Protein AF-W1Y0X6-F1 (afdb_monomer_lite)

InterPro domains:
  IPR032094 Meso-diaminopimelate D-dehydrogenase, C-terminal [PF16654] (18-77)

Foldseek 3Di:
DAEAEDEADPPDPRPPVCVVCVDPPHRPPHPYDYHHDDPVCCVPPVPWPWDKDKDKDWDAPDVPRIDIDIDIDTGRHPVVVVVLVVQLVVQQVVVCVVVVDDDDDDPVVGDPCSSDPDPDD

pLDDT: mean 91.27, std 11.94, range [45.44, 98.62]

Structure (mmCIF, N/CA/C/O backbone):
data_AF-W1Y0X6-F1
#
_entry.id   AF-W1Y0X6-F1
#
loop_
_atom_site.group_PDB
_atom_site.id
_atom_site.type_symbol
_atom_site.label_atom_id
_atom_site.label_alt_id
_atom_site.label_comp_id
_atom_site.label_asym_id
_atom_site.label_entity_id
_atom_site.label_seq_id
_atom_site.pdbx_PDB_ins_code
_atom_site.Cartn_x
_atom_site.Cartn_y
_atom_site.Cartn_z
_atom_site.occupancy
_atom_site.B_iso_or_equiv
_atom_site.auth_seq_id
_atom_site.auth_comp_id
_atom_site.auth_asym_id
_atom_site.auth_atom_id
_atom_site.pdbx_PDB_model_num
ATOM 1 N N . MET A 1 1 ? -8.807 13.318 10.749 1.00 81.50 1 MET A N 1
ATOM 2 C CA . MET A 1 1 ? -9.429 12.850 12.000 1.00 81.50 1 MET A CA 1
ATOM 3 C C . MET A 1 1 ? -8.941 11.434 12.284 1.00 81.50 1 MET A C 1
ATOM 5 O O . MET A 1 1 ? -8.969 10.621 11.368 1.00 81.50 1 MET A O 1
ATOM 9 N N . LEU A 1 2 ? -8.446 11.167 13.493 1.00 87.62 2 LEU A N 1
ATOM 10 C CA . LEU A 1 2 ? -8.085 9.835 13.991 1.00 87.62 2 LEU A CA 1
ATOM 11 C C . LEU A 1 2 ? -9.143 9.367 14.995 1.00 87.62 2 LEU A C 1
ATOM 13 O O . LEU A 1 2 ? -9.636 10.163 15.795 1.00 87.62 2 LEU A O 1
ATOM 17 N N . SER A 1 3 ? -9.463 8.078 14.981 1.00 89.69 3 SER A N 1
ATOM 18 C CA . SER A 1 3 ? -10.376 7.464 15.947 1.00 89.69 3 SER A CA 1
ATOM 19 C C . SER A 1 3 ? -9.635 6.397 16.740 1.00 89.69 3 SER A C 1
ATOM 21 O O . SER A 1 3 ? -9.068 5.475 16.160 1.00 89.69 3 SER A O 1
ATOM 23 N N . ALA A 1 4 ? -9.648 6.526 18.064 1.00 89.81 4 ALA A N 1
ATOM 24 C CA . ALA A 1 4 ? -9.111 5.543 18.993 1.00 89.81 4 ALA A CA 1
ATOM 25 C C . ALA A 1 4 ? -10.266 4.884 19.755 1.00 89.81 4 ALA A C 1
ATOM 27 O O . ALA A 1 4 ? -11.098 5.575 20.346 1.00 89.81 4 ALA A O 1
ATOM 28 N N . TYR A 1 5 ? -10.301 3.555 19.750 1.00 89.69 5 TYR A N 1
ATOM 29 C CA . TYR A 1 5 ? -11.275 2.753 20.485 1.00 89.69 5 TYR A CA 1
ATOM 30 C C . TYR A 1 5 ? -10.554 2.063 21.632 1.00 89.69 5 TYR A C 1
ATOM 32 O O . TYR A 1 5 ? -9.547 1.387 21.419 1.00 89.69 5 TYR A O 1
ATOM 40 N N . THR A 1 6 ? -11.026 2.274 22.855 1.00 86.31 6 THR A N 1
ATOM 41 C CA . THR A 1 6 ? -10.381 1.723 24.046 1.00 86.31 6 THR A CA 1
ATOM 42 C C . THR A 1 6 ? -11.409 1.240 25.055 1.00 86.31 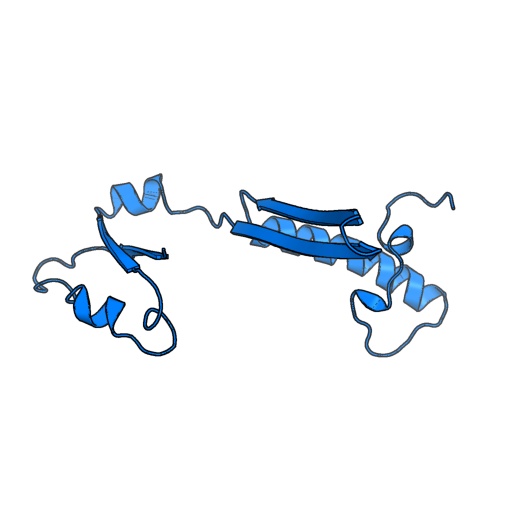6 THR A C 1
ATOM 44 O O . THR A 1 6 ? -12.573 1.639 25.037 1.00 86.31 6 THR A O 1
ATOM 47 N N . ARG A 1 7 ? -10.964 0.371 25.957 1.00 84.25 7 ARG A N 1
ATOM 48 C CA . ARG A 1 7 ? -11.774 -0.155 27.051 1.00 84.25 7 ARG A CA 1
ATOM 49 C C . ARG A 1 7 ? -11.519 0.661 28.315 1.00 84.25 7 ARG A C 1
ATOM 51 O O . ARG A 1 7 ? -10.366 0.856 28.701 1.00 84.25 7 ARG A O 1
ATOM 58 N N . CYS A 1 8 ? -12.574 1.049 29.026 1.00 68.75 8 CYS A N 1
ATOM 59 C CA . CYS A 1 8 ? -12.432 1.477 30.419 1.00 68.75 8 CYS A CA 1
ATOM 60 C C . CYS A 1 8 ? -12.114 0.251 31.284 1.00 68.75 8 CYS A C 1
ATOM 62 O O . CYS A 1 8 ? -12.902 -0.690 31.338 1.00 68.75 8 CYS A O 1
ATOM 64 N N . LYS A 1 9 ? -10.963 0.230 31.964 1.00 63.06 9 LYS A N 1
ATOM 65 C CA . LYS A 1 9 ? -10.723 -0.780 33.005 1.00 63.06 9 LYS A CA 1
ATOM 66 C C . LYS A 1 9 ? -11.621 -0.476 34.206 1.00 63.06 9 LYS A C 1
ATOM 68 O O . LYS A 1 9 ? -11.641 0.659 34.675 1.00 63.06 9 LYS A O 1
ATOM 73 N N . GLU A 1 10 ? -12.318 -1.488 34.723 1.00 56.00 10 GLU A N 1
ATOM 74 C CA . GLU A 1 10 ? -13.015 -1.385 36.008 1.00 56.00 10 GLU A CA 1
ATOM 75 C C . GLU A 1 10 ? -12.018 -0.941 37.095 1.00 56.00 10 GLU A C 1
ATOM 77 O O . GLU A 1 10 ? -10.902 -1.456 37.176 1.00 56.00 10 GLU A O 1
ATOM 82 N N . ASN A 1 11 ? -12.404 0.055 37.898 1.00 54.75 11 ASN A N 1
ATOM 83 C CA . ASN A 1 11 ? -11.607 0.684 38.964 1.00 54.75 11 ASN A CA 1
ATOM 84 C C . ASN A 1 11 ? -10.369 1.506 38.547 1.00 54.75 11 ASN A C 1
ATOM 86 O O . ASN A 1 11 ? -9.604 1.922 39.417 1.00 54.75 11 ASN A O 1
ATOM 90 N N . MET A 1 12 ? -10.193 1.830 37.263 1.00 55.31 12 MET A N 1
ATOM 91 C CA . MET A 1 12 ? -9.366 2.971 36.852 1.00 55.31 12 MET A CA 1
ATOM 92 C C . MET A 1 12 ? -10.304 4.100 36.415 1.00 55.31 12 MET A C 1
ATOM 94 O O . MET A 1 12 ? -11.063 3.884 35.468 1.00 55.31 12 MET A O 1
ATOM 98 N N . PRO A 1 13 ? -10.276 5.301 37.036 1.00 52.28 13 PRO A N 1
ATOM 99 C CA . PRO A 1 13 ? -10.855 6.467 36.376 1.00 52.28 13 PRO A CA 1
ATOM 100 C C . PRO A 1 13 ? -10.142 6.555 35.023 1.00 52.28 13 PRO A C 1
ATOM 102 O O . PRO A 1 13 ? -8.915 6.608 35.003 1.00 52.28 13 PRO A O 1
ATOM 105 N N . GLY A 1 14 ? -10.891 6.374 33.928 1.00 57.69 14 GLY A N 1
ATOM 106 C CA . GLY A 1 14 ? -10.345 5.993 32.623 1.00 57.69 14 GLY A CA 1
ATOM 107 C C . GLY A 1 14 ? -9.097 6.790 32.258 1.00 57.69 14 GLY A C 1
ATOM 108 O O . GLY A 1 14 ? -9.059 7.989 32.532 1.00 57.69 14 GLY A O 1
ATOM 109 N N . SER A 1 15 ? -8.097 6.129 31.656 1.00 57.34 15 SER A N 1
ATOM 110 C CA . SER A 1 15 ? -6.951 6.801 31.022 1.00 57.34 15 SER A CA 1
ATOM 111 C C . SER A 1 15 ? -7.478 8.052 30.339 1.00 57.34 15 SER A C 1
ATOM 113 O O . SER A 1 15 ? -8.347 7.939 29.460 1.00 57.34 15 SER A O 1
ATOM 115 N N . GLN A 1 16 ? -7.098 9.224 30.849 1.00 72.88 16 GLN A N 1
ATOM 116 C CA . GLN A 1 16 ? -7.827 10.436 30.510 1.00 72.88 16 GLN A CA 1
ATOM 117 C C . GLN A 1 16 ? -7.737 10.583 28.993 1.00 72.88 16 GLN A C 1
ATOM 119 O O . GLN A 1 16 ? -6.643 10.437 28.450 1.00 72.88 16 GLN A O 1
ATOM 124 N N . PRO A 1 17 ? -8.831 10.879 28.272 1.00 82.81 17 PRO A N 1
ATOM 125 C CA . PRO A 1 17 ? -8.759 11.134 26.834 1.00 82.81 17 PRO A CA 1
ATOM 126 C C . PRO A 1 17 ? -7.645 12.121 26.462 1.00 82.81 17 PRO A C 1
ATOM 128 O O . PRO A 1 17 ? -7.124 12.067 25.355 1.00 82.81 17 PRO A O 1
ATOM 131 N N . GLN A 1 18 ? -7.263 12.991 27.404 1.00 88.12 18 GLN A N 1
ATOM 132 C CA . GLN A 1 18 ? -6.100 13.859 27.306 1.00 88.12 18 GLN A CA 1
ATOM 133 C C . GLN A 1 18 ? -4.778 13.110 27.144 1.00 88.12 18 GLN A C 1
ATOM 135 O O . GLN A 1 18 ? -4.067 13.429 26.209 1.00 88.12 18 GLN A O 1
ATOM 140 N N . GLU A 1 19 ? -4.473 12.089 27.947 1.00 90.81 19 GLU A N 1
ATOM 141 C CA . GLU A 1 19 ? -3.225 11.317 27.819 1.00 90.81 19 GLU A CA 1
ATOM 142 C C . GLU A 1 19 ? -3.056 10.734 26.412 1.00 90.81 19 GLU A C 1
ATOM 144 O O . GLU A 1 19 ? -1.972 10.801 25.838 1.00 90.81 19 GLU A O 1
ATOM 149 N N . ILE A 1 20 ? -4.145 10.220 25.825 1.00 90.75 20 ILE A N 1
ATOM 150 C CA . ILE A 1 20 ? -4.144 9.722 24.444 1.00 90.75 20 ILE A CA 1
ATOM 151 C C . ILE A 1 20 ? -3.919 10.888 23.477 1.00 90.75 20 ILE A C 1
ATOM 153 O O . ILE A 1 20 ? -3.024 10.833 22.641 1.00 90.75 20 ILE A O 1
ATOM 157 N N . LYS A 1 21 ? -4.698 11.968 23.593 1.00 92.69 21 LYS A N 1
ATOM 158 C CA . LYS A 1 21 ? -4.633 13.110 22.665 1.00 92.69 21 LYS A CA 1
ATOM 159 C C . LYS A 1 21 ? -3.310 13.881 22.730 1.00 92.69 21 LYS A C 1
ATOM 161 O O . LYS A 1 21 ? -2.914 14.462 21.723 1.00 92.69 21 LYS A O 1
ATOM 166 N N . THR A 1 22 ? -2.636 13.893 23.877 1.00 94.75 22 THR A N 1
ATOM 167 C CA . THR A 1 22 ? -1.363 14.596 24.088 1.00 94.75 22 THR A CA 1
ATOM 168 C C . THR A 1 22 ? -0.145 13.694 23.906 1.00 94.75 22 THR A C 1
ATOM 170 O O . THR A 1 22 ? 0.973 14.147 24.137 1.00 94.75 22 THR A O 1
ATOM 173 N N . MET A 1 23 ? -0.320 12.436 23.485 1.00 95.12 23 MET A N 1
ATOM 174 C CA . MET A 1 23 ? 0.800 11.534 23.225 1.00 95.12 23 MET A CA 1
ATOM 175 C C . MET A 1 23 ? 1.581 11.992 21.983 1.00 95.12 23 MET A C 1
ATOM 177 O O . MET A 1 23 ? 1.103 11.902 20.843 1.00 95.12 23 MET A O 1
ATOM 181 N N . GLU A 1 24 ? 2.789 12.506 22.220 1.00 96.44 24 GLU A N 1
ATOM 182 C CA . GLU A 1 24 ? 3.708 12.989 21.186 1.00 96.44 24 GLU A CA 1
ATOM 183 C C . GLU A 1 24 ? 4.027 11.896 20.159 1.00 96.44 24 GLU A C 1
ATOM 185 O O . GLU A 1 24 ? 4.089 10.718 20.495 1.00 96.44 24 GLU A O 1
ATOM 190 N N . ASN A 1 25 ? 4.250 12.282 18.900 1.00 94.88 25 ASN A N 1
ATOM 191 C CA . ASN A 1 25 ? 4.512 11.399 17.748 1.00 94.88 25 ASN A CA 1
ATOM 192 C C . ASN A 1 25 ? 3.355 10.481 17.306 1.00 94.88 25 ASN A C 1
ATOM 194 O O . ASN A 1 25 ? 3.445 9.904 16.225 1.00 94.88 25 ASN A O 1
ATOM 198 N N . TYR A 1 26 ? 2.274 10.366 18.083 1.00 93.19 26 TYR A N 1
ATOM 199 C CA . TYR A 1 26 ? 1.125 9.517 17.745 1.00 93.19 26 TYR A CA 1
ATOM 200 C C . TYR A 1 26 ? -0.139 10.324 17.445 1.00 93.19 26 TYR A C 1
ATOM 202 O O . TYR A 1 26 ? -0.712 10.179 16.368 1.00 93.19 26 TYR A O 1
ATOM 210 N N . PHE A 1 27 ? -0.573 11.178 18.380 1.00 94.38 27 PHE A N 1
ATOM 211 C CA . PHE A 1 27 ? -1.867 11.873 18.283 1.00 94.38 27 PHE A CA 1
ATOM 212 C C . PHE A 1 27 ? -1.749 13.400 18.264 1.00 94.38 27 PHE A C 1
ATOM 214 O O . PHE A 1 27 ? -2.635 14.072 17.730 1.00 94.38 27 PHE A O 1
ATOM 221 N N . VAL A 1 28 ? -0.648 13.964 18.775 1.00 95.62 28 VAL A N 1
ATOM 222 C CA . VAL A 1 28 ? -0.369 15.404 18.663 1.00 95.62 28 VAL A CA 1
ATOM 223 C C . VAL A 1 28 ? -0.332 15.816 17.186 1.00 95.62 28 VAL A C 1
ATOM 225 O O . VAL A 1 28 ? 0.355 15.200 16.376 1.00 95.62 28 VAL A O 1
ATOM 228 N N . GLY A 1 29 ? -1.083 16.866 16.838 1.00 94.19 29 GLY A N 1
ATOM 229 C CA . GLY A 1 29 ? -1.231 17.355 15.460 1.00 94.19 29 GLY A CA 1
ATOM 230 C C . GLY A 1 29 ? -2.421 16.765 14.695 1.00 94.19 29 GLY A C 1
ATOM 231 O O . GLY A 1 29 ? -2.733 17.244 13.606 1.00 94.19 29 GLY A O 1
ATOM 232 N N . TYR A 1 30 ? -3.132 15.791 15.273 1.00 94.62 30 TYR A N 1
ATOM 233 C CA . TYR A 1 30 ? -4.333 15.204 14.686 1.00 94.62 30 TYR A CA 1
ATOM 234 C C . TYR A 1 30 ? -5.581 15.533 15.504 1.00 94.62 30 TYR A C 1
ATOM 236 O O . TYR A 1 30 ? -5.610 15.412 16.729 1.00 94.62 30 TYR A O 1
ATOM 244 N N . GLU A 1 31 ? -6.672 15.854 14.811 1.00 95.44 31 GLU A N 1
ATOM 245 C CA . GLU A 1 31 ? -8.000 15.829 1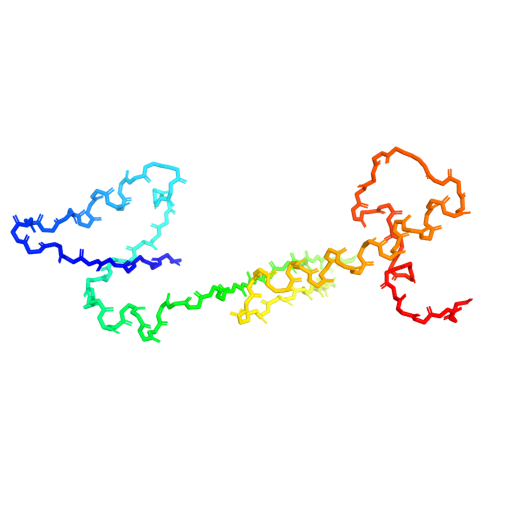5.418 1.00 95.44 31 GLU A CA 1
ATOM 246 C C . GLU A 1 31 ? -8.346 14.383 15.801 1.00 95.44 31 GLU A C 1
ATOM 248 O O . GLU A 1 31 ? -8.581 13.550 14.923 1.00 95.44 31 GLU A O 1
ATOM 253 N N . THR A 1 32 ? -8.340 14.084 17.102 1.00 94.06 32 THR A N 1
ATOM 254 C CA . THR A 1 32 ? -8.486 12.721 17.630 1.00 94.06 32 THR A CA 1
ATOM 255 C C . THR A 1 32 ? -9.768 12.570 18.450 1.00 94.06 32 THR A C 1
ATOM 257 O O . THR A 1 32 ? -10.014 13.320 19.405 1.00 94.06 32 THR A O 1
ATOM 260 N N . VAL A 1 33 ? -10.565 11.558 18.106 1.00 94.06 33 VAL A N 1
ATOM 261 C CA . VAL A 1 33 ? -11.766 11.119 18.829 1.00 94.06 33 VAL A CA 1
ATOM 262 C C . VAL A 1 33 ? -11.425 9.862 19.626 1.00 94.06 33 VAL A C 1
ATOM 264 O O . VAL A 1 33 ? -10.849 8.925 19.080 1.00 94.06 33 VAL A O 1
ATOM 267 N N . VAL A 1 34 ? -11.778 9.839 20.913 1.00 92.50 34 VAL A N 1
ATOM 268 C CA . VAL A 1 34 ? -11.581 8.678 21.794 1.00 92.50 34 VAL A CA 1
ATOM 269 C C . VAL A 1 34 ? -12.950 8.122 22.159 1.00 92.50 34 VAL A C 1
ATOM 271 O O . VAL A 1 34 ? -13.755 8.837 22.753 1.00 92.50 34 VAL A O 1
ATOM 274 N N . ASN A 1 35 ? -13.195 6.862 21.809 1.00 91.25 35 ASN A N 1
ATOM 275 C CA . ASN A 1 35 ? -14.435 6.149 22.090 1.00 91.25 35 ASN A CA 1
ATOM 276 C C . ASN A 1 35 ? -14.165 5.060 23.131 1.00 91.25 35 ASN A C 1
ATOM 278 O O . ASN A 1 35 ? -13.276 4.225 22.945 1.00 91.25 35 ASN A O 1
ATOM 282 N N . PHE A 1 36 ? -14.940 5.067 24.213 1.00 90.88 36 PHE A N 1
ATOM 283 C CA . PHE A 1 36 ? -14.913 4.003 25.209 1.00 90.88 36 PHE A CA 1
ATOM 284 C C . PHE A 1 36 ? -15.998 2.986 24.883 1.00 90.88 36 PHE A C 1
ATOM 286 O O . PHE A 1 36 ? -17.176 3.337 24.878 1.00 90.88 36 PHE A O 1
ATOM 293 N N . ILE A 1 37 ? -15.591 1.750 24.607 1.00 90.50 37 ILE A N 1
ATOM 294 C CA . ILE A 1 37 ? -16.488 0.676 24.168 1.00 90.50 37 ILE A CA 1
ATOM 295 C C . ILE A 1 37 ? -16.320 -0.581 25.025 1.00 90.50 37 ILE A C 1
ATOM 297 O O . ILE A 1 37 ? -15.342 -0.731 25.768 1.00 90.50 37 ILE A O 1
ATOM 301 N N . SER A 1 38 ? -17.305 -1.475 24.937 1.00 91.00 38 SER A N 1
ATOM 302 C CA . SER A 1 38 ? -17.262 -2.785 25.596 1.00 91.00 38 SER A CA 1
ATOM 303 C C . SER A 1 38 ? -16.251 -3.725 24.928 1.00 91.00 38 SER A C 1
ATOM 305 O O . SER A 1 38 ? -15.839 -3.511 23.785 1.00 91.00 38 SER A O 1
ATOM 307 N N . GLN A 1 39 ? -15.852 -4.786 25.635 1.00 89.81 39 GLN A N 1
ATOM 308 C CA . GLN A 1 39 ? -14.991 -5.817 25.051 1.00 89.81 39 GLN A CA 1
ATOM 309 C C . GLN A 1 39 ? -15.730 -6.560 23.931 1.00 89.81 39 GLN A C 1
ATOM 311 O O . GLN A 1 39 ? -15.152 -6.813 22.879 1.00 89.81 39 GLN A O 1
ATOM 316 N N . GLU A 1 40 ? -17.017 -6.838 24.133 1.00 93.88 40 GLU A N 1
ATOM 317 C CA . GLU A 1 40 ? -17.889 -7.514 23.176 1.00 93.88 40 GLU A CA 1
ATOM 318 C C . GLU A 1 40 ? -18.016 -6.723 21.866 1.00 93.88 40 GLU A C 1
ATOM 320 O O . GLU A 1 40 ? -17.986 -7.308 20.785 1.00 93.88 40 GLU A O 1
ATOM 325 N N . GLU A 1 41 ? -18.126 -5.394 21.948 1.00 94.12 41 GLU A N 1
ATOM 326 C CA . GLU A 1 41 ? -18.168 -4.503 20.782 1.00 94.12 41 GLU A CA 1
ATOM 327 C C . GLU A 1 41 ? -16.819 -4.436 20.061 1.00 94.12 41 GLU A C 1
ATOM 329 O O . GLU A 1 41 ? -16.771 -4.610 18.843 1.00 94.12 41 GLU A O 1
ATOM 334 N N . LEU A 1 42 ? -15.715 -4.278 20.803 1.00 92.31 42 LEU A N 1
ATOM 335 C CA . LEU A 1 42 ? -14.363 -4.319 20.235 1.00 92.31 42 LEU A CA 1
ATOM 336 C C . LEU A 1 42 ? -14.132 -5.632 19.467 1.00 92.31 42 LEU A C 1
ATOM 338 O O . LEU A 1 42 ? -13.612 -5.635 18.351 1.00 92.31 42 LEU A O 1
ATOM 342 N N . ASP A 1 43 ? -14.581 -6.744 20.046 1.00 93.06 43 ASP A N 1
ATOM 343 C CA . ASP A 1 43 ? -14.437 -8.081 19.488 1.00 93.06 43 ASP A CA 1
ATOM 344 C C . ASP A 1 43 ? -15.348 -8.373 18.293 1.00 93.06 43 ASP A C 1
ATOM 346 O O . ASP A 1 43 ? -15.034 -9.259 17.493 1.00 93.06 43 ASP A O 1
ATOM 350 N N . ARG A 1 44 ? -16.489 -7.697 18.183 1.00 95.25 44 ARG A N 1
ATOM 351 C CA . ARG A 1 44 ? -17.419 -7.871 17.065 1.00 95.25 44 ARG A CA 1
ATOM 352 C C . ARG A 1 44 ? -17.040 -6.979 15.885 1.00 95.25 44 ARG A C 1
ATOM 354 O O . ARG A 1 44 ? -17.019 -7.461 14.756 1.00 95.25 44 ARG A O 1
ATOM 361 N N . ASP A 1 45 ? -16.700 -5.719 16.158 1.00 94.81 45 ASP A N 1
ATOM 362 C CA . ASP A 1 45 ? -16.670 -4.665 15.137 1.00 94.81 45 ASP A CA 1
ATOM 363 C C . ASP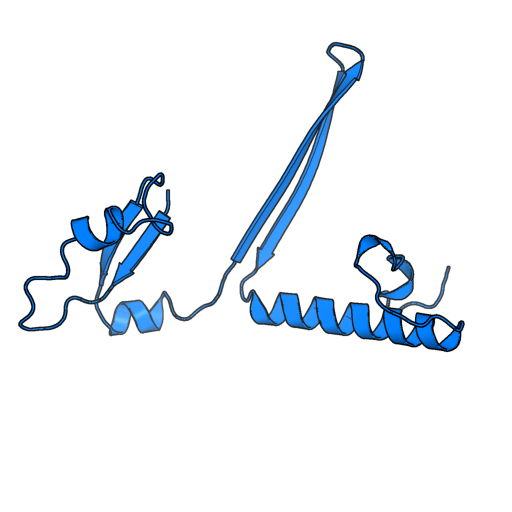 A 1 45 ? -15.244 -4.202 14.776 1.00 94.81 45 ASP A C 1
ATOM 365 O O . ASP A 1 45 ? -15.032 -3.641 13.702 1.00 94.81 45 ASP A O 1
ATOM 369 N N . HIS A 1 46 ? -14.243 -4.466 15.629 1.00 92.94 46 HIS A N 1
ATOM 370 C CA . HIS A 1 46 ? -12.886 -3.912 15.490 1.00 92.94 46 HIS A CA 1
ATOM 371 C C . HIS A 1 46 ? -11.761 -4.964 15.436 1.00 92.94 46 HIS A C 1
ATOM 373 O O . HIS A 1 46 ? -10.590 -4.626 15.599 1.00 92.94 46 HIS A O 1
ATOM 379 N N . LYS A 1 47 ? -12.085 -6.240 15.176 1.00 90.75 47 LYS A N 1
ATOM 380 C CA . LYS A 1 47 ? -11.081 -7.315 15.004 1.00 90.75 47 LYS A CA 1
ATOM 381 C C . LYS A 1 47 ? -10.360 -7.308 13.659 1.00 90.75 47 LYS A C 1
ATOM 383 O O . LYS A 1 47 ? -9.295 -7.910 13.537 1.00 90.75 47 LYS A O 1
ATOM 388 N N . GLY A 1 48 ? -10.968 -6.710 12.638 1.00 91.25 48 GLY A N 1
ATOM 389 C CA . GLY A 1 48 ? -10.372 -6.647 11.309 1.00 91.25 48 GLY A CA 1
ATOM 390 C C . GLY A 1 48 ? -9.106 -5.792 11.295 1.00 91.25 48 GLY A C 1
ATOM 391 O O . GLY A 1 48 ? -8.916 -4.922 12.142 1.00 91.25 48 GLY A O 1
ATOM 392 N N . ILE A 1 49 ? -8.274 -5.988 10.271 1.00 94.81 49 ILE A N 1
ATOM 393 C CA . ILE A 1 49 ? -7.145 -5.096 9.968 1.00 94.81 49 ILE A CA 1
ATOM 394 C C . ILE A 1 49 ? -7.388 -4.452 8.592 1.00 94.81 49 ILE A C 1
ATOM 396 O O . ILE A 1 49 ? -6.588 -4.654 7.667 1.00 94.81 49 ILE A O 1
ATOM 400 N N . PRO A 1 50 ? -8.510 -3.720 8.416 1.00 95.56 50 PRO A N 1
ATOM 401 C CA . PRO A 1 50 ? -8.757 -3.005 7.182 1.00 95.56 50 PRO A CA 1
ATOM 402 C C . PRO A 1 50 ? -7.765 -1.853 7.056 1.00 95.56 50 PRO A C 1
ATOM 404 O O . PRO A 1 50 ? -7.340 -1.245 8.041 1.00 95.56 50 PRO A O 1
ATOM 407 N N . HIS A 1 51 ? -7.393 -1.537 5.825 1.00 96.81 51 HIS A N 1
ATOM 408 C CA . HIS A 1 51 ? -6.559 -0.379 5.538 1.00 96.81 51 HIS A CA 1
ATOM 409 C C . HIS A 1 51 ? -6.860 0.123 4.132 1.00 96.81 51 HIS A C 1
ATOM 411 O O . HIS A 1 51 ? -7.508 -0.527 3.314 1.00 96.81 51 HIS A O 1
ATOM 417 N N . GLY A 1 52 ? -6.373 1.308 3.826 1.00 96.31 52 GLY A N 1
ATOM 418 C CA . GLY A 1 52 ? -6.434 1.840 2.484 1.00 96.31 52 GLY A CA 1
ATOM 419 C C . GLY A 1 52 ? -5.638 3.115 2.381 1.00 96.31 52 GLY A C 1
ATOM 420 O O . GLY A 1 52 ? -4.786 3.407 3.223 1.00 96.31 52 GLY A O 1
ATOM 421 N N . GLY A 1 53 ? -5.931 3.870 1.341 1.00 97.31 53 GLY A N 1
ATOM 422 C CA . GLY A 1 53 ? -5.328 5.169 1.122 1.00 97.31 53 GLY A CA 1
ATOM 423 C C . GLY A 1 53 ? -5.371 5.552 -0.342 1.00 97.31 53 GLY A C 1
ATOM 424 O O . GLY A 1 53 ? -5.807 4.776 -1.196 1.00 97.31 53 GLY A O 1
ATOM 425 N N . PHE A 1 54 ? -4.895 6.762 -0.605 1.00 98.00 54 PHE A N 1
ATOM 426 C CA . PHE A 1 54 ? -4.830 7.331 -1.937 1.00 98.00 54 PHE A CA 1
ATOM 427 C C . PHE A 1 54 ? -3.431 7.878 -2.192 1.00 98.00 54 PHE A C 1
ATOM 429 O O . PHE A 1 54 ? -2.844 8.533 -1.330 1.00 98.00 54 PHE A O 1
ATOM 436 N N . VAL A 1 55 ? -2.924 7.651 -3.398 1.00 97.94 55 VAL A N 1
ATOM 437 C CA . VAL A 1 55 ? -1.805 8.406 -3.960 1.00 97.94 55 VAL A CA 1
ATOM 438 C C . VAL A 1 55 ? -2.388 9.301 -5.041 1.00 97.94 55 VAL A C 1
ATOM 440 O O . VAL A 1 55 ? -2.914 8.814 -6.040 1.00 97.94 55 VAL A O 1
ATOM 443 N N . LEU A 1 56 ? -2.312 10.611 -4.818 1.00 98.00 56 LEU A N 1
ATOM 444 C CA . LEU A 1 56 ? -2.886 11.624 -5.694 1.00 98.00 56 LEU A CA 1
ATOM 445 C C . LEU A 1 56 ? -1.783 12.488 -6.290 1.00 98.00 56 LEU A C 1
ATOM 447 O O . LEU A 1 56 ? -0.979 13.088 -5.573 1.00 98.00 56 LEU A O 1
ATOM 451 N N . ARG A 1 57 ? -1.781 12.601 -7.616 1.00 97.75 57 ARG A N 1
ATOM 452 C CA . ARG A 1 57 ? -0.950 13.552 -8.350 1.00 97.75 57 ARG A CA 1
ATOM 453 C C . ARG A 1 57 ? -1.850 14.442 -9.191 1.00 97.75 57 ARG A C 1
ATOM 455 O O . ARG A 1 57 ? -2.423 13.985 -10.168 1.00 97.75 57 ARG A O 1
ATOM 462 N N . SER A 1 58 ? -1.920 15.721 -8.840 1.00 97.81 58 SER A N 1
ATOM 463 C CA . SER A 1 58 ? -2.541 16.759 -9.666 1.00 97.81 58 SER A CA 1
ATOM 464 C C . SER A 1 58 ? -1.454 17.638 -10.276 1.00 97.81 58 SER A C 1
ATOM 466 O O . SER A 1 58 ? -0.480 17.977 -9.600 1.00 97.81 58 SER A O 1
ATOM 468 N N . GLY A 1 59 ? -1.605 18.019 -11.540 1.00 97.69 59 GLY A N 1
ATOM 469 C CA . GLY A 1 59 ? -0.651 18.883 -12.230 1.00 97.69 59 GLY A CA 1
ATOM 470 C C . GLY A 1 59 ? -1.240 19.537 -13.471 1.00 97.69 59 GLY A C 1
ATOM 471 O O . GLY A 1 59 ? -2.376 19.267 -13.847 1.00 97.69 59 GLY A O 1
ATOM 472 N N . GLU A 1 60 ? -0.459 20.401 -14.109 1.00 98.38 60 GLU A N 1
ATOM 473 C CA . GLU A 1 60 ? -0.825 21.051 -15.366 1.00 98.38 60 GLU A CA 1
ATOM 474 C C . GLU A 1 60 ? 0.252 20.774 -16.422 1.00 98.38 60 GLU A C 1
ATOM 476 O O . GLU A 1 60 ? 1.441 20.848 -16.113 1.00 98.38 60 GLU A O 1
ATOM 481 N N . SER A 1 61 ? -0.145 20.442 -17.657 1.00 97.25 61 SER A N 1
ATOM 482 C CA . SER A 1 61 ? 0.808 20.289 -18.778 1.00 97.25 61 SER A CA 1
ATOM 483 C C . SER A 1 61 ? 1.153 21.635 -19.418 1.00 97.25 61 SER A C 1
ATOM 485 O O . SER A 1 61 ? 2.277 21.874 -19.843 1.00 97.25 61 SER A O 1
ATOM 487 N N . THR A 1 62 ? 0.160 22.517 -19.472 1.00 97.75 62 THR A N 1
ATOM 488 C CA . THR A 1 62 ? 0.230 23.927 -19.867 1.00 97.75 62 THR A CA 1
ATOM 489 C C . THR A 1 62 ? -0.713 24.699 -18.951 1.00 97.75 62 THR A C 1
ATOM 491 O O . THR A 1 62 ? -1.636 24.102 -18.401 1.00 97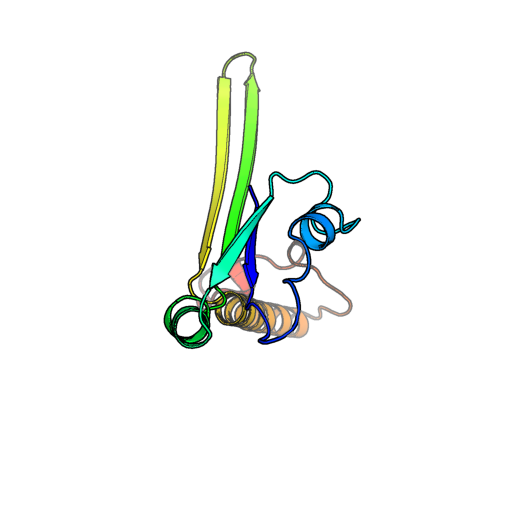.75 62 THR A O 1
ATOM 494 N N . LYS A 1 63 ? -0.523 26.014 -18.793 1.00 96.69 63 LYS A N 1
ATOM 495 C CA . LYS A 1 63 ? -1.337 26.839 -17.883 1.00 96.69 63 LYS A CA 1
ATOM 496 C C . LYS A 1 63 ? -2.840 26.633 -18.126 1.00 96.69 63 LYS A C 1
ATOM 498 O O . LYS A 1 63 ? -3.329 26.914 -19.217 1.00 96.69 63 LYS A O 1
ATOM 503 N N . GLY A 1 64 ? -3.553 26.167 -17.104 1.00 96.88 64 GLY A N 1
ATOM 504 C CA . GLY A 1 64 ? -4.991 25.883 -17.146 1.00 96.88 64 GLY A CA 1
ATOM 505 C C . GLY A 1 64 ? -5.376 24.481 -17.642 1.00 96.88 64 GLY A C 1
ATOM 506 O O . GLY A 1 64 ? -6.523 24.080 -17.459 1.00 96.88 64 GLY A O 1
ATOM 507 N N . THR A 1 65 ? -4.446 23.703 -18.204 1.00 97.69 65 THR A N 1
ATOM 508 C CA . THR A 1 65 ? -4.696 22.329 -18.674 1.00 97.69 65 THR A CA 1
ATOM 509 C C . THR A 1 65 ? -4.346 21.334 -17.576 1.00 97.69 65 THR A C 1
ATOM 511 O O . THR A 1 65 ? -3.205 20.877 -17.479 1.00 97.69 65 THR A O 1
ATOM 514 N N . ARG A 1 66 ? -5.331 21.031 -16.729 1.00 97.81 66 ARG A N 1
ATOM 515 C CA . ARG A 1 66 ? -5.176 20.197 -15.531 1.00 97.81 66 ARG A CA 1
ATOM 516 C C . ARG A 1 66 ? -5.290 18.707 -15.823 1.00 97.81 66 ARG A C 1
ATOM 518 O O . ARG A 1 66 ? -6.143 18.283 -16.594 1.00 97.81 66 ARG A O 1
ATOM 525 N N . HIS A 1 67 ? -4.483 17.930 -15.110 1.00 98.12 67 HIS A N 1
ATOM 526 C CA . HIS A 1 67 ? -4.444 16.472 -15.133 1.00 98.12 67 HIS A CA 1
ATOM 527 C C . HIS A 1 67 ? -4.411 15.944 -13.705 1.00 98.12 67 HIS A C 1
ATOM 529 O O . HIS A 1 67 ? -3.757 16.531 -12.838 1.00 98.12 67 HIS A O 1
ATOM 535 N N . VAL A 1 68 ? -5.077 14.817 -13.473 1.00 98.06 68 VAL A N 1
ATOM 536 C CA . VAL A 1 68 ? -5.076 14.121 -12.185 1.00 98.06 68 VAL A CA 1
ATOM 537 C C . VAL A 1 68 ? -4.783 12.646 -12.418 1.00 98.06 68 VAL A C 1
ATOM 539 O O . VAL A 1 68 ? -5.332 12.037 -13.332 1.00 98.06 68 VAL A O 1
ATOM 542 N N . ILE A 1 69 ? -3.918 12.083 -11.581 1.00 98.31 69 ILE A N 1
ATOM 543 C CA . ILE A 1 69 ? -3.676 10.648 -11.463 1.00 98.31 69 ILE A CA 1
ATOM 544 C C . ILE A 1 69 ? -4.016 10.258 -10.028 1.00 98.31 69 ILE A C 1
ATOM 546 O O . ILE A 1 69 ? -3.503 10.860 -9.081 1.00 98.31 69 ILE A O 1
ATOM 550 N N . GLU A 1 70 ? -4.865 9.249 -9.881 1.00 98.44 70 GLU A N 1
ATOM 551 C CA . GLU A 1 70 ? -5.292 8.708 -8.597 1.00 98.44 70 GLU A CA 1
ATOM 552 C C . GLU A 1 70 ? -5.050 7.199 -8.560 1.00 98.44 70 GLU A C 1
ATOM 554 O O . GLU A 1 70 ? -5.476 6.469 -9.455 1.00 98.44 70 GLU A O 1
ATOM 559 N N . TYR A 1 71 ? -4.395 6.738 -7.497 1.00 98.12 71 TYR A N 1
ATOM 560 C CA . TYR A 1 71 ? -4.318 5.326 -7.138 1.00 98.12 71 TYR A CA 1
ATOM 561 C C . TYR A 1 71 ? -4.954 5.135 -5.770 1.00 98.12 71 TYR A C 1
ATOM 563 O O . TYR A 1 71 ? -4.550 5.796 -4.815 1.00 98.12 71 TYR A O 1
ATOM 571 N N . SER A 1 72 ? -5.916 4.222 -5.663 1.00 98.00 72 SER A N 1
ATOM 572 C CA . SER A 1 72 ? -6.622 3.939 -4.412 1.00 98.00 72 SER A CA 1
ATOM 573 C C . SER A 1 72 ? -6.460 2.484 -3.989 1.00 98.00 72 SER A C 1
ATOM 575 O O . SER A 1 72 ? -6.555 1.590 -4.832 1.00 98.00 72 SER A O 1
ATOM 577 N N . LEU A 1 73 ? -6.330 2.247 -2.684 1.00 98.19 73 LEU A N 1
ATOM 578 C CA . LEU A 1 73 ? -6.486 0.926 -2.074 1.00 98.19 73 LEU A CA 1
ATOM 579 C C . LEU A 1 73 ? -7.654 0.945 -1.086 1.00 98.19 73 LEU A C 1
ATOM 581 O O . LEU A 1 73 ? -7.769 1.862 -0.271 1.00 98.19 73 LEU A O 1
ATOM 585 N N . LYS A 1 74 ? -8.497 -0.087 -1.159 1.00 97.62 74 LYS A N 1
ATOM 586 C CA . LYS A 1 74 ? -9.577 -0.380 -0.210 1.00 97.62 74 LYS A CA 1
ATOM 587 C C . LYS A 1 74 ? -9.437 -1.845 0.179 1.00 97.62 74 LYS A C 1
ATOM 589 O O . LYS A 1 74 ? -9.713 -2.713 -0.645 1.00 97.62 74 LYS A O 1
ATOM 594 N N . LEU A 1 75 ? -8.898 -2.098 1.365 1.00 97.31 75 LEU A N 1
ATOM 595 C CA . LEU A 1 75 ? -8.471 -3.425 1.792 1.00 97.31 75 LEU A CA 1
ATOM 596 C C . LEU A 1 75 ? -9.270 -3.847 3.017 1.00 97.31 75 LEU A C 1
ATOM 598 O O . LEU A 1 75 ? -9.243 -3.152 4.032 1.00 97.31 75 LEU A O 1
ATOM 602 N N . ASP A 1 76 ? -9.888 -5.021 2.943 1.00 96.69 76 ASP A N 1
ATOM 603 C CA . ASP A 1 76 ? -10.501 -5.661 4.111 1.00 96.69 76 ASP A CA 1
ATOM 604 C C . ASP A 1 76 ? -9.427 -6.246 5.048 1.00 96.69 76 ASP A C 1
ATOM 606 O O . ASP A 1 76 ? -9.581 -6.235 6.268 1.00 96.69 76 ASP A O 1
ATOM 610 N N . SER A 1 77 ? -8.298 -6.699 4.483 1.00 97.06 77 SER A N 1
ATOM 611 C CA . SER A 1 77 ? -7.144 -7.230 5.217 1.00 97.06 77 SER A CA 1
ATOM 612 C C . SER A 1 77 ? -5.828 -6.701 4.641 1.00 97.06 77 SER A C 1
ATOM 614 O O . SER A 1 77 ? -5.360 -7.123 3.578 1.00 97.06 77 SER A O 1
ATOM 616 N N . ASN A 1 78 ? -5.199 -5.767 5.357 1.00 97.81 78 ASN A N 1
ATOM 617 C CA . ASN A 1 78 ? -3.886 -5.226 4.995 1.00 97.81 78 ASN A CA 1
ATOM 618 C C . ASN A 1 78 ? -2.772 -6.296 4.953 1.00 97.81 78 ASN A C 1
ATOM 620 O O . ASN A 1 78 ? -1.987 -6.300 3.996 1.00 97.81 78 ASN A O 1
ATOM 624 N N . PRO A 1 79 ? -2.693 -7.239 5.918 1.00 97.94 79 PRO A N 1
ATOM 625 C CA . PRO A 1 79 ? -1.687 -8.297 5.872 1.00 97.94 79 PRO A CA 1
ATOM 626 C C . PRO A 1 79 ? -1.844 -9.226 4.662 1.00 97.94 79 PRO A C 1
ATOM 628 O O . PRO A 1 79 ? -0.844 -9.573 4.037 1.00 97.94 79 PRO A O 1
ATOM 631 N N . GLU A 1 80 ? -3.072 -9.595 4.287 1.00 98.31 80 GLU A N 1
ATOM 632 C CA . GLU A 1 80 ? -3.313 -10.479 3.135 1.00 98.31 80 GLU A CA 1
ATOM 633 C C . GLU A 1 80 ? -2.964 -9.807 1.807 1.00 98.31 80 GLU A C 1
ATOM 635 O O . GLU A 1 80 ? -2.326 -10.419 0.943 1.00 98.31 80 GLU A O 1
ATOM 640 N N . PHE A 1 81 ? -3.325 -8.530 1.650 1.00 98.50 81 PHE A N 1
ATOM 641 C CA . PHE A 1 81 ? -2.946 -7.762 0.467 1.00 98.50 81 PHE A CA 1
ATOM 642 C C . PHE A 1 81 ? -1.422 -7.626 0.355 1.00 98.50 81 PHE A C 1
ATOM 644 O O . PHE A 1 81 ? -0.846 -7.875 -0.707 1.00 98.50 81 PHE A O 1
ATOM 651 N N . THR A 1 82 ? -0.755 -7.310 1.467 1.00 98.38 82 THR A N 1
ATOM 652 C CA . THR A 1 82 ? 0.711 -7.223 1.523 1.00 98.38 82 THR A CA 1
ATOM 653 C C . THR A 1 82 ? 1.353 -8.568 1.179 1.00 98.38 82 THR A C 1
ATOM 655 O O . THR A 1 82 ? 2.257 -8.624 0.346 1.00 98.38 82 THR A O 1
ATOM 658 N N . GLY A 1 83 ? 0.850 -9.670 1.744 1.00 98.44 83 GLY A N 1
ATOM 659 C CA . GLY A 1 83 ? 1.301 -11.024 1.414 1.00 98.44 83 GLY A CA 1
ATOM 660 C C . GLY A 1 83 ? 1.135 -11.358 -0.071 1.00 98.44 83 GLY A C 1
ATOM 661 O O . GLY A 1 83 ? 2.049 -11.901 -0.693 1.00 98.44 83 GLY A O 1
ATOM 662 N N . SER A 1 84 ? 0.014 -10.957 -0.672 1.00 98.12 84 SER A N 1
ATOM 663 C CA . SER A 1 84 ? -0.247 -11.146 -2.104 1.00 98.12 84 SER A CA 1
ATOM 664 C C . SER A 1 84 ? 0.759 -10.393 -2.979 1.00 98.12 84 SER A C 1
ATOM 666 O O . SER A 1 84 ? 1.287 -10.955 -3.944 1.00 98.12 84 SER A O 1
ATOM 668 N N . ALA A 1 85 ? 1.087 -9.148 -2.617 1.00 98.12 85 ALA A N 1
ATOM 669 C CA . ALA A 1 85 ? 2.126 -8.379 -3.296 1.00 98.12 85 ALA A CA 1
ATOM 670 C C . ALA A 1 85 ? 3.498 -9.062 -3.170 1.00 98.12 85 ALA A C 1
ATOM 672 O O . ALA A 1 85 ? 4.181 -9.247 -4.178 1.00 98.12 85 ALA A O 1
ATOM 673 N N . LEU A 1 86 ? 3.877 -9.519 -1.970 1.00 98.62 86 LEU A N 1
ATOM 674 C CA . LEU A 1 86 ? 5.140 -10.235 -1.748 1.00 98.62 86 LEU A CA 1
ATOM 675 C C . LEU A 1 86 ? 5.263 -11.482 -2.635 1.00 98.62 86 LEU A C 1
ATOM 677 O O . LEU A 1 86 ? 6.302 -11.682 -3.263 1.00 98.62 86 LEU A O 1
ATOM 681 N N . VAL A 1 87 ? 4.203 -12.288 -2.757 1.00 98.25 87 VAL A N 1
ATOM 682 C CA . VAL A 1 87 ? 4.196 -13.479 -3.628 1.00 98.25 87 VAL A CA 1
ATOM 683 C C . VAL A 1 87 ? 4.356 -13.100 -5.106 1.00 98.25 87 VAL A C 1
ATOM 685 O O . VAL A 1 87 ? 5.080 -13.771 -5.847 1.00 98.25 87 VAL A O 1
ATOM 688 N N . ALA A 1 88 ? 3.721 -12.013 -5.553 1.00 97.69 88 ALA A N 1
ATOM 689 C CA . ALA A 1 88 ? 3.884 -11.521 -6.918 1.00 97.69 88 ALA A CA 1
ATOM 690 C C . ALA A 1 88 ? 5.328 -11.059 -7.193 1.00 97.69 88 ALA A C 1
ATOM 692 O O . ALA A 1 88 ? 5.905 -11.425 -8.219 1.00 97.69 88 ALA A O 1
ATOM 693 N N . TYR A 1 89 ? 5.946 -10.336 -6.257 1.00 98.12 89 TYR A N 1
ATOM 694 C CA . TYR A 1 89 ? 7.342 -9.907 -6.375 1.00 98.12 89 TYR A CA 1
ATOM 695 C C . TYR A 1 89 ? 8.337 -11.066 -6.262 1.00 98.12 89 TYR A C 1
ATOM 697 O O . TYR A 1 89 ? 9.321 -11.077 -6.998 1.00 98.12 89 TYR A O 1
ATOM 705 N N . ALA A 1 90 ? 8.062 -12.091 -5.453 1.00 97.81 90 ALA A N 1
ATOM 706 C CA . ALA A 1 90 ? 8.885 -13.301 -5.398 1.00 97.81 90 ALA A CA 1
ATOM 707 C C . ALA A 1 90 ? 8.993 -13.984 -6.776 1.00 97.81 90 ALA A C 1
ATOM 709 O O . ALA A 1 90 ? 10.077 -14.415 -7.176 1.00 97.81 90 ALA A O 1
ATOM 710 N N . ARG A 1 91 ? 7.900 -14.012 -7.555 1.00 96.69 91 ARG A N 1
ATOM 711 C CA . ARG A 1 91 ? 7.915 -14.479 -8.955 1.00 96.69 91 ARG A CA 1
ATOM 712 C C . ARG A 1 91 ? 8.825 -13.620 -9.834 1.00 96.69 91 ARG A C 1
ATOM 714 O O . ARG A 1 91 ? 9.604 -14.169 -10.614 1.00 96.69 91 ARG A O 1
ATOM 721 N N . GLY A 1 92 ? 8.735 -12.298 -9.704 1.00 96.56 92 GLY A N 1
ATOM 722 C CA . GLY A 1 92 ? 9.589 -11.366 -10.440 1.00 96.56 92 GLY A CA 1
ATOM 723 C C . GLY A 1 92 ? 11.071 -11.558 -10.116 1.00 96.56 92 GLY A C 1
ATOM 724 O O . GLY A 1 92 ? 11.885 -11.676 -11.028 1.00 96.56 92 GLY A O 1
ATOM 725 N N . LEU A 1 93 ? 11.414 -11.700 -8.835 1.00 96.94 93 LEU A N 1
ATOM 726 C CA . LEU A 1 93 ? 12.784 -11.948 -8.376 1.00 96.94 93 LEU A CA 1
ATOM 727 C C . LEU A 1 93 ? 13.321 -13.308 -8.836 1.00 96.94 93 LEU A C 1
ATOM 729 O O . LEU A 1 93 ? 14.485 -13.416 -9.213 1.00 96.94 93 LEU A O 1
ATOM 733 N N . TYR A 1 94 ? 12.479 -14.342 -8.882 1.00 96.69 94 TYR A N 1
ATOM 734 C CA . TYR A 1 94 ? 12.873 -15.630 -9.454 1.00 96.69 94 TYR A CA 1
ATOM 735 C C . TYR A 1 94 ? 13.238 -15.510 -10.942 1.00 96.69 94 TYR A C 1
ATOM 737 O O . TYR A 1 94 ? 14.241 -16.071 -11.390 1.00 96.69 94 TYR A O 1
ATOM 745 N N . ARG A 1 95 ? 12.450 -14.751 -11.717 1.00 95.44 95 ARG A N 1
ATOM 746 C CA . ARG A 1 95 ? 12.763 -14.456 -13.125 1.00 95.44 95 ARG A CA 1
ATOM 747 C C . ARG A 1 95 ? 14.044 -13.625 -13.244 1.00 95.44 95 ARG A C 1
ATOM 749 O O . ARG A 1 95 ? 14.860 -13.939 -14.106 1.00 95.44 95 ARG A O 1
ATOM 756 N N . LEU A 1 96 ? 14.253 -12.650 -12.357 1.00 96.44 96 LEU A N 1
ATOM 757 C CA . LEU A 1 96 ? 15.475 -11.840 -12.284 1.00 96.44 96 LEU A CA 1
ATOM 758 C C . LEU A 1 96 ? 16.721 -12.686 -12.087 1.00 96.44 96 LEU A C 1
ATOM 760 O O . LEU A 1 96 ? 17.664 -12.585 -12.870 1.00 96.44 96 LEU A O 1
ATOM 764 N N . ALA A 1 97 ? 16.690 -13.567 -11.091 1.00 97.00 97 ALA A N 1
ATOM 765 C CA . ALA A 1 97 ? 17.794 -14.464 -10.787 1.00 97.00 97 ALA A CA 1
ATOM 766 C C . ALA A 1 97 ? 18.115 -15.384 -11.976 1.00 97.00 97 ALA A C 1
ATOM 768 O O . ALA A 1 97 ? 19.282 -15.580 -12.309 1.00 97.00 97 ALA A O 1
ATOM 769 N N . LYS A 1 98 ? 17.092 -15.888 -12.687 1.00 96.31 98 LYS A N 1
ATOM 770 C CA . LYS A 1 98 ? 17.287 -16.677 -13.919 1.00 96.31 98 LYS A CA 1
ATOM 771 C C . LYS A 1 98 ? 17.954 -15.907 -15.059 1.00 96.31 98 LYS A C 1
ATOM 773 O O . LYS A 1 98 ? 18.583 -16.536 -15.903 1.00 96.31 98 LYS A O 1
ATOM 778 N N . HIS A 1 99 ? 17.832 -14.583 -15.079 1.00 95.88 99 HIS A N 1
ATOM 779 C CA . HIS A 1 99 ? 18.502 -13.705 -16.041 1.00 95.88 99 HIS A CA 1
ATOM 780 C C . HIS A 1 99 ? 19.814 -13.119 -15.488 1.00 95.88 99 HIS A C 1
ATOM 782 O O . HIS A 1 99 ? 20.346 -12.167 -16.050 1.00 95.88 99 HIS A O 1
ATOM 788 N N . GLY A 1 100 ? 20.350 -13.679 -14.396 1.00 97.50 100 GLY A N 1
ATOM 789 C CA . GLY A 1 100 ? 21.644 -13.289 -13.828 1.00 97.50 100 GLY A CA 1
ATOM 790 C C . GLY A 1 100 ? 21.610 -12.083 -12.885 1.00 97.50 100 GLY A C 1
ATOM 791 O O . GLY A 1 100 ? 22.669 -11.606 -12.483 1.00 97.50 100 GLY A O 1
ATOM 792 N N . GLY A 1 101 ? 20.430 -11.579 -12.513 1.00 97.19 101 GLY A N 1
ATOM 793 C CA . GLY A 1 101 ? 20.321 -10.486 -11.547 1.00 97.19 101 GLY A CA 1
ATOM 794 C C . GLY A 1 101 ? 20.760 -10.905 -10.141 1.00 97.19 101 GLY A C 1
ATOM 795 O O . GLY A 1 101 ? 20.390 -11.977 -9.658 1.00 97.19 101 GLY A O 1
ATOM 796 N N . THR A 1 102 ? 21.546 -10.052 -9.481 1.00 97.38 102 THR A N 1
ATOM 797 C CA . THR A 1 102 ? 22.074 -10.257 -8.122 1.00 97.38 102 THR A CA 1
ATOM 798 C C . THR A 1 102 ? 22.134 -8.922 -7.373 1.00 97.38 102 THR A C 1
ATOM 800 O O . THR A 1 102 ? 22.246 -7.868 -7.993 1.00 97.38 102 THR A O 1
ATOM 803 N N . GLY A 1 103 ? 22.057 -8.956 -6.040 1.00 97.31 103 GLY A N 1
ATOM 804 C CA . GLY A 1 103 ? 22.052 -7.754 -5.199 1.00 97.31 103 GLY A CA 1
ATOM 805 C C . GLY A 1 103 ? 20.656 -7.342 -4.724 1.00 97.31 103 GLY A C 1
ATOM 806 O O . GLY A 1 103 ? 19.721 -8.143 -4.728 1.00 97.31 103 GLY A O 1
ATOM 807 N N . CYS A 1 104 ? 20.539 -6.098 -4.257 1.00 97.81 104 CYS A N 1
ATOM 808 C CA . CYS A 1 104 ? 19.311 -5.550 -3.684 1.00 97.81 104 CYS A CA 1
ATOM 809 C C . CYS A 1 104 ? 18.524 -4.761 -4.734 1.00 97.81 104 CYS A C 1
ATOM 811 O O . CYS A 1 104 ? 19.094 -3.921 -5.426 1.00 97.81 104 CYS A O 1
ATOM 813 N N . TYR A 1 105 ? 17.213 -4.994 -4.789 1.00 97.69 105 TYR A N 1
ATOM 814 C CA . TYR A 1 105 ? 16.292 -4.339 -5.714 1.00 97.69 105 TYR A CA 1
ATOM 815 C C . TYR A 1 105 ? 15.077 -3.798 -4.967 1.00 97.69 105 TYR A C 1
ATOM 817 O O . TYR A 1 105 ? 14.678 -4.325 -3.924 1.00 97.69 105 TYR A O 1
ATOM 825 N N . THR A 1 106 ? 14.474 -2.761 -5.526 1.00 98.25 106 THR A N 1
ATOM 826 C CA . THR A 1 106 ? 13.245 -2.133 -5.047 1.00 98.25 106 THR A CA 1
ATOM 827 C C . THR A 1 106 ? 12.109 -2.347 -6.047 1.00 98.25 106 THR A C 1
ATOM 829 O O . THR A 1 106 ? 12.299 -2.880 -7.139 1.00 98.25 106 THR A O 1
ATOM 832 N N . VAL A 1 107 ? 10.904 -1.889 -5.699 1.00 97.69 107 VAL A N 1
ATOM 833 C CA . VAL A 1 107 ? 9.743 -1.925 -6.603 1.00 97.69 107 VAL A CA 1
ATOM 834 C C . VAL A 1 107 ? 9.952 -1.134 -7.902 1.00 97.69 107 VAL A C 1
ATOM 836 O O . VAL A 1 107 ? 9.249 -1.385 -8.874 1.00 97.69 107 VAL A O 1
ATOM 839 N N . PHE A 1 108 ? 10.917 -0.208 -7.946 1.00 97.88 108 PHE A N 1
ATOM 840 C CA . PHE A 1 108 ? 11.234 0.562 -9.152 1.00 97.88 108 PHE A CA 1
ATOM 841 C C . PHE A 1 108 ? 12.086 -0.211 -10.162 1.00 97.88 108 PHE A C 1
ATOM 843 O O . PHE A 1 108 ? 12.101 0.143 -11.338 1.00 97.88 108 PHE A O 1
ATOM 850 N N . ASP A 1 109 ? 12.755 -1.276 -9.724 1.00 96.94 109 ASP A N 1
ATOM 851 C CA . ASP A 1 109 ? 13.686 -2.042 -10.555 1.00 96.94 109 ASP A CA 1
ATOM 852 C C . ASP A 1 109 ? 13.026 -3.263 -11.215 1.00 96.94 109 ASP A C 1
ATOM 854 O O . ASP A 1 109 ? 13.608 -3.890 -12.099 1.00 96.94 109 ASP A O 1
ATOM 858 N N . ILE A 1 110 ? 11.813 -3.627 -10.783 1.00 96.31 110 ILE A N 1
ATOM 859 C CA . ILE A 1 110 ? 11.106 -4.828 -11.236 1.00 96.31 110 ILE A CA 1
ATOM 860 C C . ILE A 1 110 ? 9.953 -4.434 -12.168 1.00 96.31 110 ILE A C 1
ATOM 862 O O . ILE A 1 110 ? 8.952 -3.882 -11.706 1.00 96.31 110 ILE A O 1
ATOM 866 N N . PRO A 1 111 ? 10.026 -4.754 -13.474 1.00 94.88 111 PRO A N 1
ATOM 867 C CA . PRO A 1 111 ? 8.955 -4.432 -14.408 1.00 94.88 111 PRO A CA 1
ATOM 868 C C . PRO A 1 111 ? 7.639 -5.142 -14.041 1.00 94.88 111 PRO A C 1
ATOM 870 O O . PRO A 1 111 ? 7.667 -6.327 -13.699 1.00 94.88 111 PRO A O 1
ATOM 873 N N . PRO A 1 112 ? 6.461 -4.509 -14.214 1.00 94.69 112 PRO A N 1
ATOM 874 C CA . PRO A 1 112 ? 5.169 -5.147 -13.931 1.00 94.69 112 PRO A CA 1
ATOM 875 C C . PRO A 1 112 ? 4.946 -6.486 -14.657 1.00 94.69 112 PRO A C 1
ATOM 877 O O . PRO A 1 112 ? 4.336 -7.407 -14.114 1.00 94.69 112 PRO A O 1
ATOM 880 N N . ALA A 1 113 ? 5.498 -6.646 -15.865 1.00 94.69 113 ALA A N 1
ATOM 881 C CA . ALA A 1 113 ? 5.433 -7.905 -16.612 1.00 94.69 113 ALA A CA 1
ATOM 882 C C . ALA A 1 113 ? 6.057 -9.088 -15.845 1.00 94.69 113 ALA A C 1
ATOM 884 O O . ALA A 1 113 ? 5.635 -10.235 -15.991 1.00 94.69 113 ALA A O 1
ATOM 885 N N . TRP A 1 114 ? 7.043 -8.828 -14.985 1.00 95.19 114 TRP A N 1
ATOM 886 C CA . TRP A 1 114 ? 7.765 -9.870 -14.260 1.00 95.19 114 TRP A CA 1
ATOM 887 C C . TRP A 1 114 ? 6.983 -10.432 -13.079 1.00 95.19 114 TRP A C 1
ATOM 889 O O . TRP A 1 114 ? 7.152 -11.604 -12.741 1.00 95.19 114 TRP A O 1
ATOM 899 N N . ILE A 1 115 ? 6.092 -9.633 -12.499 1.00 95.62 115 ILE A N 1
ATOM 900 C CA . ILE A 1 115 ? 5.221 -10.060 -11.401 1.00 95.62 115 ILE A CA 1
ATOM 901 C C . ILE A 1 115 ? 3.899 -10.669 -11.900 1.00 95.62 115 ILE A C 1
ATOM 903 O O . ILE A 1 115 ? 3.165 -11.274 -11.118 1.00 95.62 115 ILE A O 1
ATOM 907 N N . SER A 1 116 ? 3.627 -10.598 -13.209 1.00 93.81 116 SER A N 1
ATOM 908 C CA . SER A 1 116 ? 2.467 -11.218 -13.862 1.00 93.81 116 SER A CA 1
ATOM 909 C C . SER A 1 116 ? 2.594 -12.742 -14.001 1.00 93.81 116 SER A C 1
ATOM 911 O O . SER A 1 116 ? 3.691 -13.295 -14.138 1.00 93.81 116 SER A O 1
ATOM 913 N N . PHE A 1 117 ? 1.453 -13.436 -13.995 1.00 85.81 117 PHE A N 1
ATOM 914 C CA . PHE A 1 117 ? 1.382 -14.881 -14.229 1.00 85.81 117 PHE A CA 1
ATOM 915 C C . PHE A 1 117 ? 1.626 -15.250 -15.703 1.00 85.81 117 PHE A C 1
ATOM 917 O O . PHE A 1 117 ? 2.260 -16.267 -15.976 1.00 85.81 117 PHE A O 1
ATOM 924 N N . SER A 1 118 ? 1.185 -14.415 -16.647 1.00 78.44 118 SER A N 1
ATOM 925 C CA . SER A 1 118 ? 1.290 -14.695 -18.084 1.00 78.44 118 SER A CA 1
ATOM 926 C C . SER A 1 118 ? 2.701 -14.453 -18.631 1.00 78.44 118 SER A C 1
ATOM 928 O O . SER A 1 118 ? 3.401 -13.542 -18.195 1.00 78.44 118 SER A O 1
ATOM 930 N N . ILE A 1 119 ? 3.099 -15.278 -19.605 1.00 58.91 119 ILE A N 1
ATOM 931 C CA . ILE A 1 119 ? 4.414 -15.257 -20.280 1.00 58.91 119 ILE A CA 1
ATOM 932 C C . ILE A 1 119 ? 4.314 -14.575 -21.664 1.00 58.91 119 ILE A C 1
ATOM 934 O O . ILE A 1 119 ? 5.250 -14.608 -22.447 1.00 58.91 119 ILE A O 1
ATOM 938 N N . LEU A 1 120 ? 3.180 -13.950 -21.993 1.00 50.97 120 LEU A N 1
ATOM 939 C CA . LEU A 1 120 ? 3.014 -13.226 -23.253 1.00 50.97 120 LEU A CA 1
ATOM 940 C C . LEU A 1 120 ? 3.290 -11.736 -23.037 1.00 50.97 120 LEU A C 1
ATOM 942 O O . LEU A 1 120 ? 2.403 -10.983 -22.632 1.00 50.97 120 LEU A O 1
ATOM 946 N N . ALA A 1 121 ? 4.540 -11.361 -23.291 1.00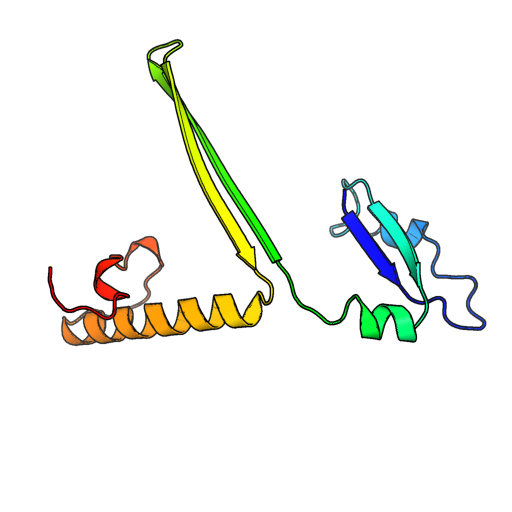 45.44 121 ALA A N 1
ATOM 947 C CA . ALA A 1 121 ? 4.937 -10.074 -23.847 1.00 45.44 121 ALA A CA 1
ATOM 948 C C . ALA A 1 121 ? 5.798 -10.376 -25.078 1.00 45.44 121 ALA A C 1
ATOM 950 O O . ALA A 1 121 ? 6.614 -11.323 -24.980 1.00 45.44 121 ALA A O 1
#

Sequence (121 aa):
MLSAYTRCKENMPGSQPQEIKTMENYFVGYETVVNFISQEELDRDHKGIPHGGFVLRSGESTKGTRHVIEYSLKLDSNPEFTGSALVAYARGLYRLAKHGGTGCYTVFDIPPAWISFSILA

Radius of gyration: 22.32 Å; chains: 1; bounding box: 40×44×63 Å

Organism: NCBI:txid408170

Secondary structure (DSSP, 8-state):
-EEEEEPPPTTS----HHHHHT-TTTTTTS-EEEEE--HHHHHHHS----EEEEEEEEEEEETTEEEEEEEEEEES-HHHHHHHHHHHHHHHHHHHHHTT--S---TTTS-HHHHSS----

=== Feature glossary ===
Legend for the data blocks above and below:

— What the protein is —

The amino-acid sequence is the protein's primary structure: the linear order of residues from the N-terminus to the C-terminus, written in one-letter code. 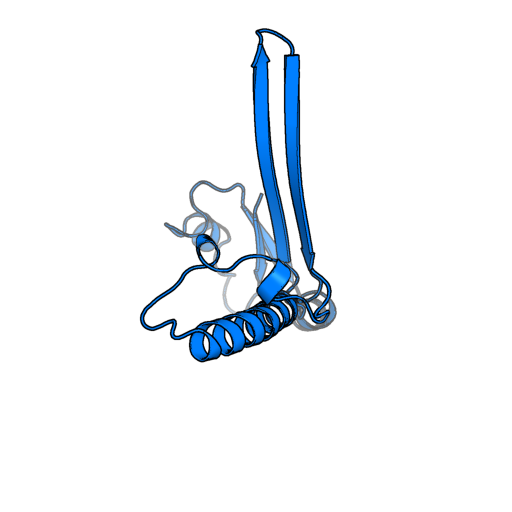Everything else here — the 3D coordinates, the secondary structure, the domain annotations — is ultimately a consequence of this string.

Functional annotations link the protein to curated databases. InterPro entries identify conserved domains and families by matching the sequence against member-database signatures (Pfam, PROSITE, CDD, …). Gene Ontology (GO) terms describe molecular function, biological process, and cellular component in a controlled vocabulary. CATH places the structure in a hierarchical fold classification (Class/Architecture/Topology/Homologous-superfamily). The organism is the source species.

— Where its atoms are —

Atomic coordinates in PDBx/mmCIF format — the same representation the Protein Data Bank distributes. Each line of the _atom_site loop places one backbone atom in Cartesian space (units: ångströms, origin: arbitrary).

The six renders are orthographic views along the three Cartesian axes in both directions. Representation (cartoon, sticks, or surface) and color scheme (sequence-rainbow or by-chain) vary across proteins so the training set covers all the common visualization conventions.

— Local backbone conformation —

Eight-state secondary structure (DSSP): H is the canonical α-helix, G the tighter 3₁₀-helix, I the wider π-helix; E/B are β-structure, T and S are turns and bends, and '-' is everything else. DSSP derives these from the pattern of main-chain N–H···O=C hydrogen bonds, not from the sequence.

Three-state secondary structure (P-SEA) collapses the eight DSSP classes into helix (a), strand (b), and coil (c). P-SEA assigns these from Cα geometry alone — distances and angles — without requiring backbone oxygens, so it works on any Cα trace.

φ (phi) and ψ (psi) are the two rotatable backbone dihedrals per residue: φ is the C(i-1)–N–Cα–C torsion, ψ is the N–Cα–C–N(i+1) torsion, both in degrees on (−180°, 180°]. α-helical residues cluster near (−60°, −45°); β-strand residues near (−120°, +130°). A Ramachandran plot is simply a scatter of (φ, ψ) for every residue.

— Global shape and packing —

The geometric summary reports three shape descriptors. Rg (radius of gyration) measures how spread out the Cα atoms are about their centre of mass; compact globular proteins have small Rg, elongated or unfolded ones large. Cα contacts (<8 Å, |i−j|>4) count long-range residue pairs in spatial proximity — high for tightly packed folds, near zero for rods or random coil. The bounding-box extents give the protein's footprint along x, y, z in Å.

SASA measures how much of the protein is reachable by solvent. It is computed by rolling a water-sized probe over the atomic surface and summing the exposed area (Å²). Per-residue SASA distinguishes core (buried, low SASA) from surface (exposed, high SASA) residues; total SASA is a whole-molecule size measure.

Plot images: a contact map (which residues are close in 3D, as an N×N binary image), a Ramachandran scatter (backbone torsion angles, revealing secondary-structure composition at a glance), and — for AlphaFold structures — a PAE heatmap (pairwise prediction confidence).

— Structural neighborhood —

A 3Di character summarizes, for each residue, the relative orientation of the Cα frame of its nearest spatial neighbor. Because it encodes fold topology rather than chemistry, 3Di alignments detect remote structural similarity that sequence alignment misses.

The Foldseek neighbor list gives the closest experimentally determined structures in the PDB, ranked by structural alignment. TM-score near 1 means near-identical fold; near 0.3 means only rough topology match. This is how one finds what a novel AlphaFold prediction most resembles in the solved-structure universe.

— Confidence and disorder —

For AlphaFold models, the B-factor field carries pLDDT — the model's own estimate of local accuracy on a 0–100 scale. Regions with pLDDT<50 should be treated as essentially unmodeled; they often correspond to intrinsically disordered segments.

Crystallographic B-factors measure how much each atom's electron density is smeared out, in Å². They rise in mobile loops and surface residues and fall in the buried interior. In AlphaFold models this column is repurposed to hold pLDDT instead.

Predicted Aligned Error (PAE) is an AlphaFold confidence matrix: entry (i, j) is the expected error in the position of residue j, in ångströms, when the prediction is superimposed on the true structure at residue i. Low PAE within a block of residues means that block is internally rigid and well-predicted; high PAE between two blocks means their relative placement is uncertain even if each block individually is confident.